Protein AF-A0A2T0XJ34-F1 (afdb_monomer_lite)

Structure (mmCIF, N/CA/C/O backbone):
data_AF-A0A2T0XJ34-F1
#
_entry.id   AF-A0A2T0XJ34-F1
#
loop_
_atom_site.group_PDB
_atom_site.id
_atom_site.type_symbol
_atom_site.label_atom_id
_atom_site.label_alt_id
_atom_site.label_comp_id
_atom_site.label_asym_id
_atom_site.label_entity_id
_atom_site.label_seq_id
_atom_site.pdbx_PDB_ins_code
_atom_site.Cartn_x
_atom_site.Cartn_y
_atom_site.Cartn_z
_atom_site.occupancy
_atom_site.B_iso_or_equiv
_atom_site.auth_seq_id
_atom_site.auth_comp_id
_atom_site.auth_asym_id
_atom_site.auth_atom_id
_atom_site.pdbx_PDB_model_num
ATOM 1 N N . MET A 1 1 ? 11.227 47.099 -29.883 1.00 51.94 1 MET A N 1
ATOM 2 C CA . MET A 1 1 ? 10.382 45.885 -29.787 1.00 51.94 1 MET A CA 1
ATOM 3 C C . MET A 1 1 ? 9.268 45.993 -30.826 1.00 51.94 1 MET A C 1
ATOM 5 O O . MET A 1 1 ? 8.474 46.921 -30.735 1.00 51.94 1 MET A O 1
ATOM 9 N N . SER A 1 2 ? 9.286 45.158 -31.871 1.00 56.22 2 SER A N 1
ATOM 10 C CA . SER A 1 2 ? 8.507 45.379 -33.105 1.00 56.22 2 SER A CA 1
ATOM 11 C C . SER A 1 2 ? 7.012 45.053 -32.961 1.00 56.22 2 SER A C 1
ATOM 13 O O . SER A 1 2 ? 6.641 44.049 -32.354 1.00 56.22 2 SER A O 1
ATOM 15 N N . SER A 1 3 ? 6.161 45.888 -33.567 1.00 57.97 3 SER A N 1
ATOM 16 C CA . SER A 1 3 ? 4.689 45.786 -33.595 1.00 57.97 3 SER A CA 1
ATOM 17 C C . SER A 1 3 ? 4.181 44.421 -34.095 1.00 57.97 3 SER A C 1
ATOM 19 O O . SER A 1 3 ? 3.164 43.907 -33.629 1.00 57.97 3 SER A O 1
ATOM 21 N N . THR A 1 4 ? 4.948 43.765 -34.966 1.00 58.06 4 THR A N 1
ATOM 22 C CA . THR A 1 4 ? 4.626 42.454 -35.545 1.00 58.06 4 THR A CA 1
ATOM 23 C C . THR A 1 4 ? 4.616 41.317 -34.520 1.00 58.06 4 THR A C 1
ATOM 25 O O . THR A 1 4 ? 3.815 40.397 -34.646 1.00 58.06 4 THR A O 1
ATOM 28 N N . GLN A 1 5 ? 5.439 41.394 -33.468 1.00 57.44 5 GLN A N 1
ATOM 29 C CA . GLN A 1 5 ? 5.466 40.383 -32.399 1.00 57.44 5 GLN A CA 1
ATOM 30 C C . GLN A 1 5 ? 4.216 40.435 -31.511 1.00 57.44 5 GLN A C 1
ATOM 32 O O . GLN A 1 5 ? 3.729 39.399 -31.067 1.00 57.44 5 GLN A O 1
ATOM 37 N N . LYS A 1 6 ? 3.654 41.631 -31.292 1.00 59.06 6 LYS A N 1
ATOM 38 C CA . LYS A 1 6 ? 2.445 41.808 -30.472 1.00 59.06 6 LYS A CA 1
ATOM 39 C C . LYS A 1 6 ? 1.204 41.239 -31.162 1.00 59.06 6 LYS A C 1
ATOM 41 O O . LYS A 1 6 ? 0.361 40.642 -30.502 1.00 59.06 6 LYS A O 1
ATOM 46 N N . LYS A 1 7 ? 1.123 41.371 -32.490 1.00 59.59 7 LYS A N 1
ATOM 47 C CA . LYS A 1 7 ? -0.004 40.869 -33.290 1.00 59.59 7 LYS A CA 1
ATOM 48 C C . LYS A 1 7 ? -0.066 39.333 -33.304 1.00 59.59 7 LYS A C 1
ATOM 50 O O . LYS A 1 7 ? -1.137 38.773 -33.106 1.00 59.59 7 LYS A O 1
ATOM 55 N N . TRP A 1 8 ? 1.092 38.671 -33.400 1.00 57.38 8 TRP A N 1
ATOM 56 C CA . TRP A 1 8 ? 1.215 37.206 -33.329 1.00 57.38 8 TRP A CA 1
ATOM 57 C C . TRP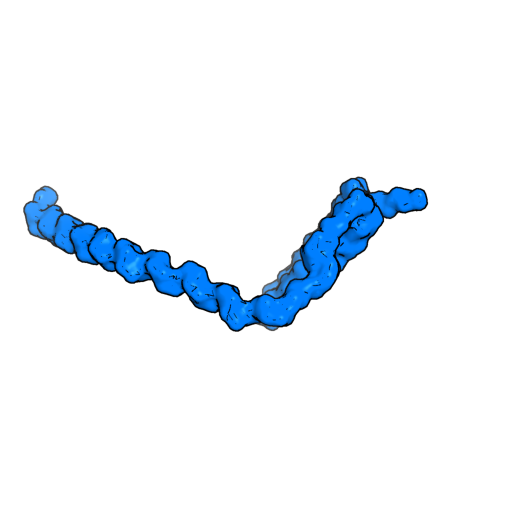 A 1 8 ? 0.807 36.607 -31.976 1.00 57.38 8 TRP A C 1
ATOM 59 O O . TRP A 1 8 ? 0.248 35.513 -31.927 1.00 57.38 8 TRP A O 1
ATOM 69 N N . LEU A 1 9 ? 1.085 37.304 -30.872 1.00 57.88 9 LEU A N 1
ATOM 70 C CA . LEU A 1 9 ? 0.734 36.832 -29.529 1.00 57.88 9 LEU A CA 1
ATOM 71 C C . LEU A 1 9 ? -0.775 36.913 -29.263 1.00 57.88 9 LEU A C 1
ATOM 73 O O . LEU A 1 9 ? -1.348 35.981 -28.704 1.00 57.88 9 LEU A O 1
ATOM 77 N N . ILE A 1 10 ? -1.428 37.990 -29.704 1.00 59.03 10 ILE A N 1
ATOM 78 C CA . ILE A 1 10 ? -2.860 38.220 -29.461 1.00 59.03 10 ILE A CA 1
ATOM 79 C C . ILE A 1 10 ? -3.733 37.240 -30.263 1.00 59.03 10 ILE A C 1
ATOM 81 O O . ILE A 1 10 ? -4.715 36.718 -29.739 1.00 59.03 10 ILE A O 1
ATOM 85 N N . GLU A 1 11 ? -3.352 36.923 -31.502 1.00 55.28 11 GLU A N 1
ATOM 86 C CA . GLU A 1 11 ? -4.118 36.014 -32.366 1.00 55.28 11 GLU A CA 1
ATOM 87 C C . GLU A 1 11 ? -4.066 34.554 -31.873 1.00 55.28 11 GLU A C 1
ATOM 89 O O . GLU A 1 11 ? -5.078 33.854 -31.871 1.00 55.28 11 GLU A O 1
ATOM 94 N N . ARG A 1 12 ? -2.918 34.108 -31.339 1.00 57.53 12 ARG A N 1
ATOM 95 C CA . ARG A 1 12 ? -2.773 32.753 -30.772 1.00 57.53 12 ARG A CA 1
ATOM 96 C C . ARG A 1 12 ? -3.508 32.573 -29.442 1.00 57.53 12 ARG A C 1
ATOM 98 O O . ARG A 1 12 ? -3.999 31.481 -29.174 1.00 57.53 12 ARG A O 1
ATOM 105 N N . LEU A 1 13 ? -3.624 33.627 -28.632 1.00 57.38 13 LEU A N 1
ATOM 106 C CA . LEU A 1 13 ? -4.361 33.591 -27.362 1.00 57.38 13 LEU A CA 1
ATOM 107 C C . LEU A 1 13 ? -5.885 33.494 -27.563 1.00 57.38 13 LEU A C 1
ATOM 109 O O . LEU A 1 13 ? -6.568 32.869 -26.756 1.00 57.38 13 LEU A O 1
ATOM 113 N N . SER A 1 14 ? -6.421 34.056 -28.652 1.00 56.31 14 SER A N 1
ATOM 114 C CA . SER A 1 14 ? -7.867 34.050 -28.923 1.00 56.31 14 SER A CA 1
ATOM 115 C C . SER A 1 14 ? -8.402 32.664 -29.326 1.00 56.31 14 SER A C 1
ATOM 117 O O . SER A 1 14 ? -9.477 32.263 -28.884 1.00 56.31 14 SER A O 1
ATOM 119 N N . ILE A 1 15 ? -7.622 31.884 -30.084 1.00 56.94 15 ILE A N 1
ATOM 120 C CA . ILE A 1 15 ? -8.019 30.548 -30.573 1.00 56.94 15 ILE A CA 1
ATOM 121 C C . ILE A 1 15 ? -7.998 29.493 -29.450 1.00 56.94 15 ILE A C 1
ATOM 123 O O . ILE A 1 15 ? -8.839 28.594 -29.416 1.00 56.94 15 ILE A O 1
ATOM 127 N N . VAL A 1 16 ? -7.072 29.617 -28.494 1.00 58.75 16 VAL A N 1
ATOM 128 C CA . VAL A 1 16 ? -6.946 28.673 -27.368 1.00 58.75 16 VAL A CA 1
ATOM 129 C C . VAL A 1 16 ? -8.115 28.806 -26.384 1.00 58.75 16 VAL A C 1
ATOM 131 O O . VAL A 1 16 ? -8.561 27.808 -25.831 1.00 58.75 16 VAL A O 1
ATOM 134 N N . SER A 1 17 ? -8.676 30.006 -26.210 1.00 57.31 17 SER A N 1
ATOM 135 C CA . SER A 1 17 ? -9.762 30.235 -25.244 1.00 57.31 17 SER A CA 1
ATOM 136 C C . SER A 1 17 ? -11.125 29.691 -25.710 1.00 57.31 17 SER A C 1
ATOM 138 O O . SER A 1 17 ? -11.936 29.251 -24.900 1.00 57.31 17 SER A O 1
ATOM 140 N N . LEU A 1 18 ? -11.381 29.659 -27.024 1.00 53.03 18 LEU A N 1
ATOM 141 C CA . LEU A 1 18 ? -12.671 29.226 -27.590 1.00 53.03 18 LEU A CA 1
ATOM 142 C C . LEU A 1 18 ? -12.862 27.701 -27.637 1.00 53.03 18 LEU A C 1
ATOM 144 O O . LEU A 1 18 ? -13.994 27.230 -27.709 1.00 53.03 18 LEU A O 1
ATOM 148 N N . THR A 1 19 ? -11.784 26.918 -27.573 1.00 56.47 19 THR A N 1
ATOM 149 C CA . THR A 1 19 ? -11.851 25.448 -27.676 1.00 56.47 19 THR A CA 1
ATOM 150 C C . THR A 1 19 ? -12.003 24.748 -26.326 1.00 56.47 19 THR A C 1
ATOM 152 O O . THR A 1 19 ? -12.562 23.656 -26.267 1.00 56.47 19 THR A O 1
ATOM 155 N N . ILE A 1 20 ? -11.601 25.384 -25.224 1.00 58.56 20 ILE A N 1
ATOM 156 C CA . ILE A 1 20 ? -11.687 24.800 -23.874 1.00 58.56 20 ILE A CA 1
ATOM 157 C C . ILE A 1 20 ? -13.148 24.668 -23.406 1.00 58.56 20 ILE A C 1
ATOM 159 O O . ILE A 1 20 ? -13.498 23.701 -22.731 1.00 58.56 20 ILE A O 1
ATOM 163 N N . SER A 1 21 ? -14.035 25.574 -23.825 1.00 56.28 21 SER A N 1
ATOM 164 C CA . SER A 1 21 ? -15.440 25.585 -23.388 1.00 56.28 21 SER A CA 1
ATOM 165 C C . SER A 1 21 ? -16.314 24.478 -23.997 1.00 56.28 21 SER A C 1
ATOM 167 O O . SER A 1 21 ? -17.385 24.200 -23.468 1.00 56.28 21 SER A O 1
ATOM 169 N N . LEU A 1 22 ? -15.888 23.830 -25.088 1.00 54.03 22 LEU A N 1
ATOM 170 C CA . LEU A 1 22 ? -16.691 22.825 -25.805 1.00 54.03 22 LEU A CA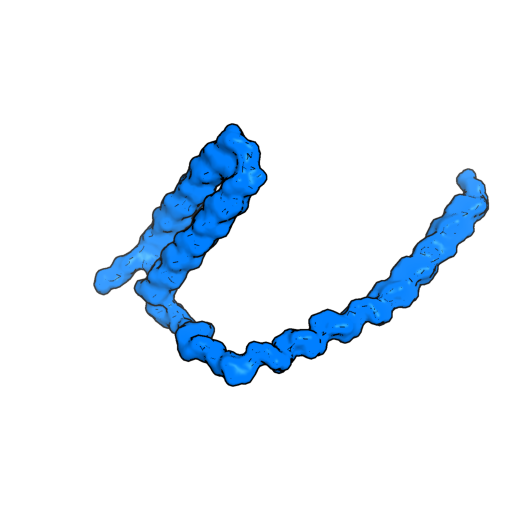 1
ATOM 171 C C . LEU A 1 22 ? -16.331 21.367 -25.472 1.00 54.03 22 LEU A C 1
ATOM 173 O O . LEU A 1 22 ? -17.103 20.477 -25.806 1.00 54.03 22 LEU A O 1
ATOM 177 N N . PHE A 1 23 ? -15.215 21.110 -24.782 1.00 56.25 23 PHE A N 1
ATOM 178 C CA . PHE A 1 23 ? -14.790 19.746 -24.417 1.00 56.25 23 PHE A CA 1
ATOM 179 C C . PHE A 1 23 ? -15.132 19.338 -22.974 1.00 56.25 23 PHE A C 1
ATOM 181 O O . PHE A 1 23 ? -15.021 18.165 -22.626 1.00 56.25 23 PHE A O 1
ATOM 188 N N . GLY A 1 24 ? -15.581 20.269 -22.125 1.00 53.03 24 GLY A N 1
ATOM 189 C CA . GLY A 1 24 ? -15.899 19.981 -20.719 1.00 53.03 24 GLY A CA 1
ATOM 190 C C . GLY A 1 24 ? -17.200 19.198 -20.482 1.00 53.03 24 GLY A C 1
ATOM 191 O O . GLY A 1 24 ? -17.411 18.693 -19.384 1.00 53.03 24 GLY A O 1
ATOM 192 N N . ALA A 1 25 ? -18.080 19.081 -21.482 1.00 53.31 25 ALA A N 1
ATOM 193 C CA . ALA A 1 25 ? -19.430 18.540 -21.290 1.00 53.31 25 ALA A CA 1
ATOM 194 C C . ALA A 1 25 ? -19.547 17.012 -21.464 1.00 53.31 25 ALA A C 1
ATOM 196 O O . ALA A 1 25 ? -20.520 16.423 -20.993 1.00 53.31 25 ALA A O 1
ATOM 197 N N . GLN A 1 26 ? -18.587 16.347 -22.120 1.00 52.41 26 GLN A N 1
ATOM 198 C CA . GLN A 1 26 ? -18.728 14.923 -22.465 1.00 52.41 26 GLN A CA 1
ATOM 199 C C . GLN A 1 26 ? -18.292 13.929 -21.371 1.00 52.41 26 GLN A C 1
ATOM 201 O O . GLN A 1 26 ? -18.726 12.781 -21.421 1.00 52.41 26 GLN A O 1
ATOM 206 N N . CYS A 1 27 ? -17.498 14.315 -20.365 1.00 57.94 27 CYS A N 1
ATOM 207 C CA . CYS A 1 27 ? -16.966 13.339 -19.396 1.00 57.94 27 CYS A CA 1
ATOM 208 C C . CYS A 1 27 ? -17.922 12.938 -18.254 1.00 57.94 27 CYS A C 1
ATOM 210 O O . CYS A 1 27 ? -17.640 11.964 -17.565 1.00 57.94 27 CYS A O 1
ATOM 212 N N . VAL A 1 28 ? -19.043 13.635 -18.028 1.00 54.41 28 VAL A N 1
ATOM 213 C CA . VAL A 1 28 ? -19.876 13.392 -16.825 1.00 54.41 28 VAL A CA 1
ATOM 214 C C . VAL A 1 28 ? -20.919 12.275 -17.013 1.00 54.41 28 VAL A C 1
ATOM 216 O O . VAL A 1 28 ? -21.322 11.643 -16.042 1.00 54.41 28 VAL A O 1
ATOM 219 N N . TYR A 1 29 ? -21.343 11.967 -18.243 1.00 56.56 29 TYR A N 1
ATOM 220 C CA . TYR A 1 29 ? -22.532 11.124 -18.470 1.00 56.56 29 TYR A CA 1
ATOM 221 C C . TYR A 1 29 ? -22.264 9.622 -18.674 1.00 56.56 29 TYR A C 1
ATOM 223 O O . TYR A 1 29 ? -23.211 8.837 -18.686 1.00 56.56 29 TYR A O 1
ATOM 231 N N . ALA A 1 30 ? -21.008 9.188 -18.823 1.00 53.00 30 ALA A N 1
ATOM 232 C CA . ALA A 1 30 ? -20.702 7.794 -19.172 1.00 53.00 30 ALA A CA 1
ATOM 233 C C . ALA A 1 30 ? -20.674 6.811 -17.978 1.00 53.00 30 ALA A C 1
ATOM 235 O O . ALA A 1 30 ? -20.650 5.605 -18.197 1.00 53.00 30 ALA A O 1
ATOM 236 N N . GLN A 1 31 ? -20.710 7.287 -16.727 1.00 51.44 31 GLN A N 1
ATOM 237 C CA . GLN A 1 31 ? -20.482 6.442 -15.538 1.00 51.44 31 GLN A CA 1
ATOM 238 C C . GLN A 1 31 ? -21.740 5.709 -15.019 1.00 51.44 31 GLN A C 1
ATOM 240 O O . GLN A 1 31 ? -21.634 4.789 -14.219 1.00 51.44 31 GLN A O 1
ATOM 245 N N . VAL A 1 32 ? -22.948 6.080 -15.454 1.00 53.22 32 VAL A N 1
ATOM 246 C CA . VAL A 1 32 ? -24.197 5.696 -14.751 1.00 53.22 32 VAL A CA 1
ATOM 247 C C . VAL A 1 32 ? -24.811 4.361 -15.219 1.00 53.22 32 VAL A C 1
ATOM 249 O O . VAL A 1 32 ? -25.780 3.886 -14.638 1.00 53.22 32 VAL A O 1
ATOM 252 N N . ARG A 1 33 ? -24.292 3.715 -16.270 1.00 50.50 33 ARG A N 1
ATOM 253 C CA . ARG A 1 33 ? -24.981 2.571 -16.915 1.00 50.50 33 ARG A CA 1
ATOM 254 C C . ARG A 1 33 ? -24.401 1.187 -16.597 1.00 50.50 33 ARG A C 1
ATOM 256 O O . ARG A 1 33 ? -24.855 0.219 -17.194 1.00 50.50 33 ARG A O 1
ATOM 263 N N . ALA A 1 34 ? -23.444 1.082 -15.673 1.00 52.50 34 ALA A N 1
ATOM 264 C CA . ALA A 1 34 ? -22.768 -0.178 -15.333 1.00 52.50 34 ALA A CA 1
ATOM 265 C C . ALA A 1 34 ? -23.048 -0.700 -13.904 1.00 52.50 34 ALA A C 1
ATOM 267 O O . ALA A 1 34 ? -22.357 -1.606 -13.453 1.00 52.50 34 ALA A O 1
ATOM 268 N N . SER A 1 35 ? -24.040 -0.154 -13.191 1.00 50.81 35 SER A N 1
ATOM 269 C CA . SER A 1 35 ? -24.271 -0.422 -11.756 1.00 50.81 35 SER A CA 1
ATOM 270 C C . SER A 1 35 ? -25.617 -1.101 -11.455 1.00 50.81 35 SER A C 1
ATOM 272 O O . SER A 1 35 ? -26.256 -0.781 -10.459 1.00 50.81 35 SER A O 1
ATOM 274 N N . GLU A 1 36 ? -26.099 -2.005 -12.316 1.00 55.62 36 GLU A N 1
ATOM 275 C CA . GLU A 1 36 ? -27.251 -2.866 -11.959 1.00 55.62 36 GLU A CA 1
ATOM 276 C C . GLU A 1 36 ? -26.853 -4.073 -11.096 1.00 55.62 36 GLU A C 1
ATOM 278 O O . GLU A 1 36 ? -27.717 -4.767 -10.564 1.00 55.62 36 GLU A O 1
ATOM 283 N N . GLU A 1 37 ? -25.555 -4.304 -10.902 1.00 64.81 37 GLU A N 1
ATOM 284 C CA . GLU A 1 37 ? -25.063 -5.215 -9.878 1.00 64.81 37 GLU A CA 1
ATOM 285 C C . GLU A 1 37 ? -24.913 -4.404 -8.594 1.00 64.81 37 GLU A C 1
ATOM 287 O O . GLU A 1 37 ? -24.074 -3.506 -8.518 1.00 64.81 37 GLU A O 1
ATOM 292 N N . ALA A 1 38 ? -25.810 -4.638 -7.632 1.00 70.69 38 ALA A N 1
ATOM 293 C CA . ALA A 1 38 ? -25.770 -3.950 -6.350 1.00 70.69 38 ALA A CA 1
ATOM 294 C C . ALA A 1 38 ? -24.358 -4.059 -5.767 1.00 70.69 38 ALA A C 1
ATOM 296 O O . ALA A 1 38 ? -23.798 -5.160 -5.721 1.00 70.69 38 ALA A O 1
ATOM 297 N N . ASP A 1 39 ? -23.799 -2.926 -5.335 1.00 77.06 39 ASP A N 1
ATOM 298 C CA . ASP A 1 39 ? -22.485 -2.910 -4.704 1.00 77.06 39 ASP A CA 1
ATOM 299 C C . ASP A 1 39 ? -22.431 -3.990 -3.608 1.00 77.06 39 ASP A C 1
ATOM 301 O O . ASP A 1 39 ? -23.419 -4.194 -2.886 1.00 77.06 39 ASP A O 1
ATOM 305 N N . PRO A 1 40 ? -21.304 -4.707 -3.460 1.00 77.12 40 PRO A N 1
ATOM 306 C CA . PRO A 1 40 ? -21.165 -5.718 -2.426 1.00 77.12 40 PRO A CA 1
ATOM 307 C C . PRO A 1 40 ? -21.580 -5.146 -1.070 1.00 77.12 40 PRO A C 1
ATOM 309 O O . PRO A 1 40 ? -21.101 -4.084 -0.681 1.00 77.12 40 PRO A O 1
ATOM 312 N N . ALA A 1 41 ? -22.402 -5.870 -0.304 1.00 75.38 41 ALA A N 1
ATOM 313 C CA . ALA A 1 41 ? -22.924 -5.396 0.988 1.00 75.38 41 ALA A CA 1
ATOM 314 C C . ALA A 1 41 ? -21.830 -4.917 1.972 1.00 75.38 41 ALA A C 1
ATOM 316 O O . ALA A 1 41 ? -22.094 -4.128 2.877 1.00 75.38 41 ALA A O 1
ATOM 317 N N . ARG A 1 42 ? -20.586 -5.385 1.791 1.00 76.75 42 ARG A N 1
ATOM 318 C CA . ARG A 1 42 ? -19.415 -4.948 2.556 1.00 76.75 42 ARG A CA 1
ATOM 319 C C . ARG A 1 42 ? -18.946 -3.529 2.209 1.00 76.75 42 ARG A C 1
ATOM 321 O O . ARG A 1 42 ? -18.432 -2.867 3.098 1.00 76.75 42 ARG A O 1
ATOM 328 N N . TRP A 1 43 ? -19.094 -3.054 0.971 1.00 78.12 43 TRP A N 1
ATOM 329 C CA . TRP A 1 43 ? -18.617 -1.725 0.550 1.00 78.12 43 TRP A CA 1
ATOM 330 C C . TRP A 1 43 ? -19.337 -0.577 1.261 1.00 78.12 43 TRP A C 1
ATOM 332 O O . TRP A 1 43 ? -18.729 0.456 1.514 1.00 78.12 43 TRP A O 1
ATOM 342 N N . SER A 1 44 ? -20.601 -0.768 1.640 1.00 79.31 44 SER A N 1
ATOM 343 C CA . SER A 1 44 ? -21.366 0.205 2.429 1.00 79.31 44 SER A CA 1
ATOM 344 C C . SER A 1 44 ? -21.173 0.066 3.942 1.00 79.31 44 SER A C 1
ATOM 346 O O . SER A 1 44 ? -21.762 0.831 4.703 1.00 79.31 44 SER A O 1
ATOM 348 N N . GLN A 1 45 ? -20.420 -0.936 4.404 1.00 84.56 45 GLN A N 1
ATOM 349 C CA . GLN A 1 45 ? -20.228 -1.191 5.827 1.00 84.56 45 GLN A CA 1
ATOM 350 C C . GLN A 1 45 ? -18.930 -0.544 6.309 1.00 84.56 45 GLN A C 1
ATOM 352 O O . GLN A 1 45 ? -17.841 -1.046 6.041 1.00 84.56 45 GLN A O 1
ATOM 357 N N . GLU A 1 46 ? -19.067 0.550 7.052 1.00 85.38 46 GLU A N 1
ATOM 358 C CA . GLU A 1 46 ? -17.942 1.231 7.691 1.00 85.38 46 GLU A CA 1
ATOM 359 C C . GLU A 1 46 ? -17.311 0.372 8.802 1.00 85.38 46 GLU A C 1
ATOM 361 O O . GLU A 1 46 ? -17.995 -0.391 9.493 1.00 85.38 46 GLU A O 1
ATOM 366 N N . ASP A 1 47 ? -15.995 0.508 8.975 1.00 91.19 47 ASP A N 1
ATOM 367 C CA . ASP A 1 47 ? -15.253 -0.127 10.061 1.00 91.19 47 ASP A CA 1
ATOM 368 C C . ASP A 1 47 ? -15.426 0.672 11.355 1.00 91.19 47 ASP A C 1
ATOM 370 O O . ASP A 1 47 ? -14.771 1.690 11.591 1.00 91.19 47 ASP A O 1
ATOM 374 N N . THR A 1 48 ? -16.325 0.198 12.213 1.00 90.44 48 THR A N 1
ATOM 375 C CA . THR A 1 48 ? -16.719 0.907 13.437 1.00 90.44 48 THR A CA 1
ATOM 376 C C . THR A 1 48 ? -15.839 0.572 14.634 1.00 90.44 48 THR A C 1
ATOM 378 O O . THR A 1 48 ? -15.836 1.319 15.613 1.00 90.44 48 THR A O 1
ATOM 381 N N . THR A 1 49 ? -15.078 -0.526 14.575 1.00 91.88 49 THR A N 1
ATOM 382 C CA . THR A 1 49 ? -14.160 -0.931 15.649 1.00 91.88 49 THR A CA 1
ATOM 383 C C . THR A 1 49 ? -12.698 -0.766 15.247 1.00 91.88 49 THR A C 1
ATOM 385 O O . THR A 1 49 ? -12.345 -0.852 14.069 1.00 91.88 49 THR A O 1
ATOM 388 N N . ILE A 1 50 ? -11.824 -0.583 16.239 1.00 91.69 50 ILE A N 1
ATOM 389 C CA . ILE A 1 50 ? -10.375 -0.477 16.018 1.00 91.69 50 ILE A CA 1
ATOM 390 C C . ILE A 1 50 ? -9.826 -1.761 15.386 1.00 91.69 50 ILE A C 1
ATOM 392 O O . ILE A 1 50 ? -9.018 -1.695 14.465 1.00 91.69 50 ILE A O 1
ATOM 396 N N . GLU A 1 51 ? -10.322 -2.930 15.794 1.00 91.00 51 GLU A N 1
ATOM 397 C CA . GLU A 1 51 ? -9.939 -4.219 15.212 1.00 91.00 51 GLU A CA 1
ATOM 398 C C . GLU A 1 51 ? -10.310 -4.303 13.730 1.00 91.00 51 GLU A C 1
ATOM 400 O O . GLU A 1 51 ? -9.511 -4.777 12.920 1.00 91.00 51 GLU A O 1
ATOM 405 N N . GLN A 1 52 ? -11.507 -3.838 13.358 1.00 92.06 52 GLN A N 1
ATOM 406 C CA . GLN A 1 52 ? -11.944 -3.805 11.964 1.00 92.06 52 GLN A CA 1
ATOM 407 C C . GLN A 1 52 ? -11.056 -2.867 11.143 1.00 92.06 52 GLN A C 1
ATOM 409 O O . GLN A 1 52 ? -10.527 -3.284 10.113 1.00 92.06 52 GLN A O 1
ATOM 414 N N . GLN A 1 53 ? -10.805 -1.657 11.651 1.00 92.94 53 GLN A N 1
ATOM 415 C CA . GLN A 1 53 ? -9.925 -0.681 11.006 1.00 92.94 53 GLN A CA 1
ATOM 416 C C . GLN A 1 53 ? -8.502 -1.226 10.844 1.00 92.94 53 GLN A C 1
ATOM 418 O O . GLN A 1 53 ? -7.913 -1.103 9.773 1.00 92.94 53 GLN A O 1
ATOM 423 N N . TYR A 1 54 ? -7.957 -1.895 11.864 1.00 94.81 54 TYR A N 1
ATOM 424 C CA . TYR A 1 54 ? -6.644 -2.533 11.796 1.00 94.81 54 TYR A CA 1
ATOM 425 C C . TYR A 1 54 ? -6.596 -3.630 10.726 1.00 94.81 54 TYR A C 1
ATOM 427 O O . TYR A 1 54 ? -5.653 -3.691 9.935 1.00 94.81 54 TYR A O 1
ATOM 435 N N . VAL A 1 55 ? -7.612 -4.497 10.667 1.00 93.44 55 VAL A N 1
ATOM 436 C CA . VAL A 1 55 ? -7.693 -5.567 9.662 1.00 93.44 55 VAL A CA 1
ATOM 437 C C . VAL A 1 55 ? -7.801 -4.995 8.250 1.00 93.44 55 VAL A C 1
ATOM 439 O O . VAL A 1 55 ? -7.113 -5.486 7.351 1.00 93.44 55 VAL A O 1
ATOM 442 N N . THR A 1 56 ? -8.632 -3.974 8.041 1.00 93.94 56 THR A N 1
ATOM 443 C CA . THR A 1 56 ? -8.786 -3.313 6.739 1.00 93.94 56 THR A CA 1
ATOM 444 C C . THR A 1 56 ? -7.499 -2.606 6.330 1.00 93.94 56 THR A C 1
ATOM 446 O O . THR A 1 56 ? -6.946 -2.937 5.283 1.00 93.94 56 THR A O 1
ATOM 449 N N . ALA A 1 57 ? -6.934 -1.755 7.187 1.00 95.44 57 ALA A N 1
ATOM 450 C CA . ALA A 1 57 ? -5.689 -1.042 6.905 1.00 95.44 57 ALA A CA 1
ATOM 451 C C . ALA A 1 57 ? -4.524 -2.001 6.607 1.00 95.44 57 ALA A C 1
ATOM 453 O O . ALA A 1 57 ? -3.730 -1.769 5.698 1.00 95.44 57 ALA A O 1
ATOM 454 N N . ARG A 1 58 ? -4.437 -3.145 7.302 1.00 96.12 58 ARG A N 1
ATOM 455 C CA . ARG A 1 58 ? -3.439 -4.178 6.980 1.00 96.12 58 ARG A CA 1
ATOM 456 C C . ARG A 1 58 ? -3.612 -4.759 5.582 1.00 96.12 58 ARG A C 1
ATOM 458 O O . ARG A 1 58 ? -2.611 -5.023 4.914 1.00 96.12 58 ARG A O 1
ATOM 465 N N . LYS A 1 59 ? -4.854 -5.003 5.154 1.00 95.81 59 LYS A N 1
ATOM 466 C CA . LYS A 1 59 ? -5.150 -5.499 3.801 1.00 95.81 59 LYS A CA 1
ATOM 467 C C . LYS A 1 59 ? -4.811 -4.449 2.750 1.00 95.81 59 LYS A C 1
ATOM 469 O O . LYS A 1 59 ? -4.218 -4.799 1.736 1.00 95.81 59 LYS A O 1
ATOM 474 N N . GLU A 1 60 ? -5.130 -3.186 3.011 1.00 96.31 60 GLU A N 1
ATOM 475 C CA . GLU A 1 60 ? -4.810 -2.071 2.117 1.00 96.31 60 GLU A CA 1
ATOM 476 C C . GLU A 1 60 ? -3.300 -1.891 1.953 1.00 96.31 60 GLU A C 1
ATOM 478 O O . GLU A 1 60 ? -2.821 -1.805 0.824 1.00 96.31 60 GLU A O 1
ATOM 483 N N . LEU A 1 61 ? -2.527 -1.951 3.043 1.00 98.00 61 LEU A N 1
ATOM 484 C CA . LEU A 1 61 ? -1.062 -1.923 2.973 1.00 98.00 61 LEU A CA 1
ATOM 485 C C . LEU A 1 61 ? -0.500 -3.100 2.166 1.00 98.00 61 LEU A C 1
ATOM 487 O O . LEU A 1 61 ? 0.421 -2.919 1.372 1.00 98.00 61 LEU A O 1
ATOM 491 N N . ALA A 1 62 ? -1.050 -4.306 2.341 1.00 97.75 62 ALA A N 1
ATOM 492 C CA . ALA A 1 62 ? -0.617 -5.477 1.577 1.00 97.75 62 ALA A CA 1
ATOM 493 C C . ALA A 1 62 ? -0.942 -5.338 0.079 1.00 97.75 62 ALA A C 1
ATOM 495 O O . ALA A 1 62 ? -0.118 -5.686 -0.767 1.00 97.75 62 ALA A O 1
ATOM 496 N N . ALA A 1 63 ? -2.118 -4.800 -0.255 1.00 98.19 63 ALA A N 1
ATOM 497 C CA . ALA A 1 63 ? -2.501 -4.515 -1.632 1.00 98.19 63 ALA A CA 1
ATOM 498 C C . ALA A 1 63 ? -1.597 -3.441 -2.257 1.00 98.19 63 ALA A C 1
ATOM 500 O O . ALA A 1 63 ? -1.096 -3.639 -3.362 1.00 98.19 63 ALA A O 1
ATOM 501 N N . ALA A 1 64 ? -1.325 -2.351 -1.534 1.00 97.94 64 ALA A N 1
ATOM 502 C CA . ALA A 1 64 ? -0.413 -1.298 -1.972 1.00 97.94 64 ALA A CA 1
ATOM 503 C C . ALA A 1 64 ? 0.998 -1.845 -2.233 1.00 97.94 64 ALA A C 1
ATOM 505 O O . ALA A 1 64 ? 1.563 -1.593 -3.294 1.00 97.94 64 ALA A O 1
ATOM 506 N N . TYR A 1 65 ? 1.526 -2.677 -1.330 1.00 98.62 65 TYR A N 1
ATOM 507 C CA . TYR A 1 65 ? 2.818 -3.335 -1.525 1.00 98.62 65 TYR A CA 1
ATOM 508 C C . TYR A 1 65 ? 2.837 -4.208 -2.788 1.00 98.62 65 TYR A C 1
ATOM 510 O O . TYR A 1 65 ? 3.778 -4.141 -3.578 1.00 98.62 65 TYR A O 1
ATOM 518 N N . GLN A 1 66 ? 1.777 -4.982 -3.040 1.00 98.69 66 GLN A N 1
ATOM 519 C CA . GLN A 1 66 ? 1.678 -5.803 -4.248 1.00 98.69 66 GLN A CA 1
ATOM 520 C C . GLN A 1 66 ? 1.638 -4.959 -5.534 1.00 98.69 66 GLN A C 1
ATOM 522 O O . GLN A 1 66 ? 2.223 -5.354 -6.551 1.00 98.69 66 GLN A O 1
ATOM 527 N N . ILE A 1 67 ? 0.983 -3.795 -5.499 1.00 98.38 67 ILE A N 1
ATOM 528 C CA . ILE A 1 67 ? 1.009 -2.828 -6.603 1.00 98.38 67 ILE A CA 1
ATOM 529 C C . ILE A 1 67 ? 2.446 -2.339 -6.819 1.00 98.38 67 ILE A C 1
ATOM 531 O O . ILE A 1 67 ? 2.950 -2.437 -7.937 1.00 98.38 67 ILE A O 1
ATOM 535 N N . SER A 1 68 ? 3.150 -1.937 -5.756 1.00 98.38 68 SER A N 1
ATOM 536 C CA . SER A 1 68 ? 4.552 -1.512 -5.845 1.00 98.38 68 SER A CA 1
ATOM 537 C C . SER A 1 68 ? 5.453 -2.595 -6.438 1.00 98.38 68 SER A C 1
ATOM 539 O O . SER A 1 68 ? 6.251 -2.303 -7.322 1.00 98.38 68 SER A O 1
ATOM 541 N N . LEU A 1 69 ? 5.295 -3.861 -6.038 1.00 98.50 69 LEU A N 1
ATOM 542 C CA . LEU A 1 69 ? 6.052 -4.974 -6.625 1.00 98.50 69 LEU A CA 1
ATOM 543 C C . LEU A 1 69 ? 5.779 -5.142 -8.125 1.00 98.50 69 LEU A C 1
ATOM 545 O O . LEU A 1 69 ? 6.697 -5.409 -8.904 1.00 98.50 69 LEU A O 1
ATOM 549 N N . THR A 1 70 ? 4.522 -4.969 -8.532 1.00 98.44 70 THR A N 1
ATOM 550 C CA . THR A 1 70 ? 4.114 -5.029 -9.941 1.00 98.44 70 THR A CA 1
ATOM 551 C C . THR A 1 70 ? 4.737 -3.887 -10.747 1.00 98.44 70 THR A C 1
ATOM 553 O O . THR A 1 70 ? 5.146 -4.088 -11.891 1.00 98.44 70 THR A O 1
ATOM 556 N N . ASP A 1 71 ? 4.871 -2.703 -10.153 1.00 97.94 71 ASP A N 1
ATOM 557 C CA . ASP A 1 71 ? 5.555 -1.571 -10.776 1.00 97.94 71 ASP A CA 1
ATOM 558 C C . ASP A 1 71 ? 7.072 -1.774 -10.834 1.00 97.94 71 ASP A C 1
ATOM 560 O O . ASP A 1 71 ? 7.672 -1.562 -11.891 1.00 97.94 71 ASP A O 1
ATOM 564 N N . CYS A 1 72 ? 7.688 -2.300 -9.770 1.00 98.50 72 CYS A N 1
ATOM 565 C CA . CYS A 1 72 ? 9.110 -2.651 -9.758 1.00 98.50 72 CYS A CA 1
ATOM 566 C C . CYS A 1 72 ? 9.467 -3.658 -10.861 1.00 98.50 72 CYS A C 1
ATOM 568 O O . CYS A 1 72 ? 10.562 -3.605 -11.425 1.00 98.50 72 CYS A O 1
ATOM 570 N N . ALA A 1 73 ? 8.553 -4.570 -11.206 1.00 98.00 73 ALA A N 1
ATOM 571 C CA . ALA A 1 73 ? 8.773 -5.564 -12.254 1.00 98.00 73 ALA A CA 1
ATOM 572 C C . ALA A 1 73 ? 9.008 -4.948 -13.649 1.00 98.00 73 ALA A C 1
ATOM 574 O O . ALA A 1 73 ? 9.624 -5.596 -14.495 1.00 98.00 73 ALA A O 1
ATOM 575 N N . LYS A 1 74 ? 8.569 -3.703 -13.880 1.00 97.94 74 LYS A N 1
ATOM 576 C CA . LYS A 1 74 ? 8.724 -2.977 -15.153 1.00 97.94 74 LYS A CA 1
ATOM 577 C C . LYS A 1 74 ? 10.119 -2.359 -15.328 1.00 97.94 74 LYS A C 1
ATOM 579 O O . LYS A 1 74 ? 10.424 -1.848 -16.403 1.00 97.94 74 LYS A O 1
ATOM 584 N N . LEU A 1 75 ? 10.953 -2.380 -14.286 1.00 98.00 75 LEU A N 1
ATOM 585 C CA . LEU A 1 75 ? 12.270 -1.744 -14.262 1.00 98.00 75 LEU A CA 1
ATOM 586 C C . LEU A 1 75 ? 13.395 -2.673 -14.745 1.00 98.00 75 LEU A C 1
ATOM 588 O O . LEU A 1 75 ? 13.239 -3.893 -14.871 1.00 98.00 75 LEU A O 1
ATOM 592 N N . THR A 1 76 ? 14.571 -2.080 -14.978 1.00 97.81 76 THR A N 1
ATOM 593 C CA . THR A 1 76 ? 15.806 -2.825 -15.266 1.00 97.81 76 THR A CA 1
ATOM 594 C C . THR A 1 76 ? 16.184 -3.730 -14.089 1.00 97.81 76 THR A C 1
ATOM 596 O O . THR A 1 76 ? 15.695 -3.555 -12.978 1.00 97.81 76 THR A O 1
ATOM 599 N N . ALA A 1 77 ? 17.063 -4.715 -14.291 1.00 95.94 77 ALA A N 1
ATOM 600 C CA . ALA A 1 77 ? 17.404 -5.662 -13.224 1.00 95.94 77 ALA A CA 1
ATOM 601 C C . ALA A 1 77 ? 17.982 -4.989 -11.962 1.00 95.94 77 ALA A C 1
ATOM 603 O O . ALA A 1 77 ? 17.647 -5.403 -10.853 1.00 95.94 77 ALA A O 1
ATOM 604 N N . ILE A 1 78 ? 18.814 -3.956 -12.135 1.00 95.25 78 ILE A N 1
ATOM 605 C CA . ILE A 1 78 ? 19.426 -3.213 -11.024 1.00 95.25 78 ILE A CA 1
ATOM 606 C C . ILE A 1 78 ? 18.362 -2.367 -10.317 1.00 95.25 78 ILE A C 1
ATOM 608 O O . ILE A 1 78 ? 18.184 -2.491 -9.106 1.00 95.25 78 ILE A O 1
ATOM 612 N N . ASP A 1 79 ? 17.596 -1.582 -11.076 1.00 97.75 79 ASP A N 1
ATOM 613 C CA . ASP A 1 79 ? 16.571 -0.691 -10.519 1.00 97.75 79 ASP A CA 1
ATOM 614 C C . ASP 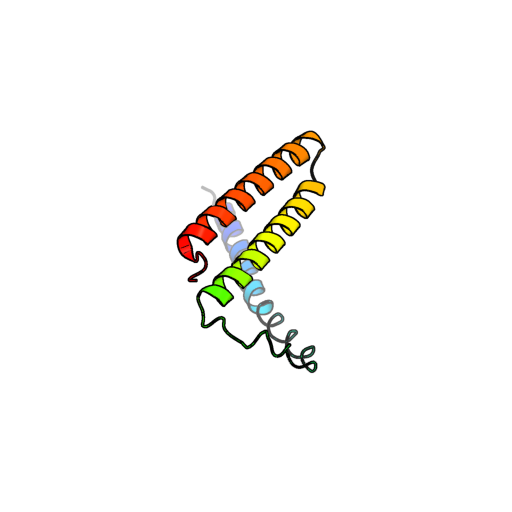A 1 79 ? 15.421 -1.470 -9.872 1.00 97.75 79 ASP A C 1
ATOM 616 O O . ASP A 1 79 ? 14.893 -1.067 -8.839 1.00 97.75 79 ASP A O 1
ATOM 620 N N . ARG A 1 80 ? 15.062 -2.634 -10.428 1.00 98.56 80 ARG A N 1
ATOM 621 C CA . ARG A 1 80 ? 14.059 -3.536 -9.854 1.00 98.56 80 ARG A CA 1
ATOM 622 C C . ARG A 1 80 ? 14.473 -4.012 -8.470 1.00 98.56 80 ARG A C 1
ATOM 624 O O . ARG A 1 80 ? 13.632 -4.041 -7.579 1.00 98.56 80 ARG A O 1
ATOM 631 N N . GLN A 1 81 ? 15.738 -4.386 -8.275 1.00 97.88 81 GLN A N 1
ATOM 632 C CA . GLN A 1 81 ? 16.204 -4.852 -6.968 1.00 97.88 81 GLN A CA 1
ATOM 633 C C . GLN A 1 81 ? 16.144 -3.737 -5.920 1.00 97.88 81 GLN A C 1
ATOM 635 O O . GLN A 1 81 ? 15.730 -3.988 -4.789 1.00 97.88 81 GLN A O 1
ATOM 640 N N . LEU A 1 82 ? 16.531 -2.516 -6.298 1.00 98.38 82 LEU A N 1
ATOM 641 C CA . LEU A 1 82 ? 16.430 -1.346 -5.426 1.00 98.38 82 LEU A CA 1
ATOM 642 C C . LEU A 1 82 ? 14.965 -1.036 -5.091 1.00 98.38 82 LEU A C 1
ATOM 644 O O . LEU A 1 82 ? 14.614 -0.969 -3.919 1.00 98.38 82 LEU A O 1
ATOM 648 N N . CYS A 1 83 ? 14.100 -0.987 -6.105 1.00 98.62 83 CYS A N 1
ATOM 649 C CA . CYS A 1 83 ? 12.667 -0.747 -5.949 1.00 98.62 83 CYS A CA 1
ATOM 650 C C . CYS A 1 83 ? 11.997 -1.771 -5.024 1.00 98.62 83 CYS A C 1
ATOM 652 O O . CYS A 1 83 ? 11.246 -1.393 -4.131 1.00 98.62 83 CYS A O 1
ATOM 654 N N . VAL A 1 84 ? 12.291 -3.067 -5.187 1.00 98.62 84 VAL A N 1
ATOM 655 C CA . VAL A 1 84 ? 11.730 -4.119 -4.321 1.00 98.62 84 VAL A CA 1
ATOM 656 C C . VAL A 1 84 ? 12.195 -3.952 -2.873 1.00 98.62 84 VAL A C 1
ATOM 658 O O . VAL A 1 84 ? 11.399 -4.140 -1.954 1.00 98.62 84 VAL A O 1
ATOM 661 N N . ASN A 1 85 ? 13.461 -3.587 -2.656 1.00 98.50 85 ASN A N 1
ATOM 662 C CA . ASN A 1 85 ? 13.983 -3.347 -1.312 1.00 98.50 85 ASN A CA 1
ATOM 663 C C . ASN A 1 85 ? 13.311 -2.134 -0.652 1.00 98.50 85 ASN A C 1
ATOM 665 O O . ASN A 1 85 ? 12.934 -2.221 0.517 1.00 98.50 85 ASN A O 1
ATOM 669 N N . ASP A 1 86 ? 13.136 -1.038 -1.393 1.00 98.44 86 ASP A N 1
ATOM 670 C CA . ASP A 1 86 ? 12.443 0.154 -0.902 1.00 98.44 86 ASP A CA 1
ATOM 671 C C . ASP A 1 86 ? 10.970 -0.151 -0.603 1.00 98.44 86 ASP A C 1
ATOM 673 O O . ASP A 1 86 ? 10.518 0.079 0.515 1.00 98.44 86 ASP A O 1
ATOM 677 N N . ALA A 1 87 ? 10.252 -0.790 -1.532 1.00 98.62 87 ALA A N 1
ATOM 678 C CA . ALA A 1 87 ? 8.853 -1.173 -1.342 1.00 98.62 87 ALA A CA 1
ATOM 679 C C . ALA A 1 87 ? 8.658 -2.077 -0.114 1.00 98.62 87 ALA A C 1
ATOM 681 O O . ALA A 1 87 ? 7.692 -1.925 0.633 1.00 98.62 87 ALA A O 1
ATOM 682 N N . LYS A 1 88 ? 9.588 -3.014 0.117 1.00 98.56 88 LYS A N 1
ATOM 683 C CA . LYS A 1 88 ? 9.556 -3.888 1.292 1.00 98.56 88 LYS A CA 1
ATOM 684 C C . LYS A 1 88 ? 9.779 -3.101 2.583 1.00 98.56 88 LYS A C 1
ATOM 686 O O . LYS A 1 88 ? 9.030 -3.298 3.537 1.00 98.56 88 LYS A O 1
ATOM 691 N N . ARG A 1 89 ? 10.789 -2.224 2.618 1.0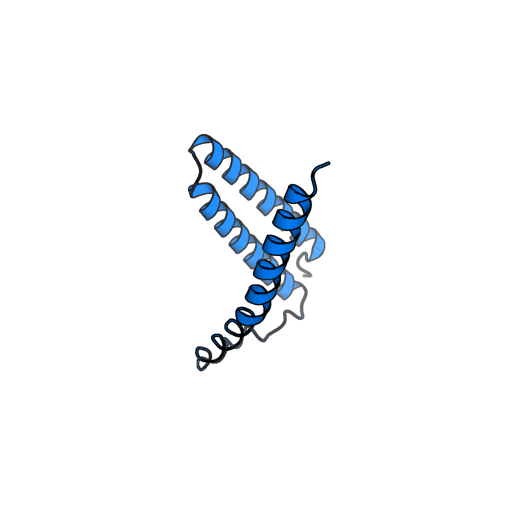0 98.62 89 ARG A N 1
ATOM 692 C CA . ARG A 1 89 ? 11.073 -1.375 3.785 1.00 98.62 89 ARG A CA 1
ATOM 693 C C . ARG A 1 89 ? 9.856 -0.526 4.138 1.00 98.62 89 ARG A C 1
ATOM 695 O O . ARG A 1 89 ? 9.472 -0.474 5.303 1.00 98.62 89 ARG A O 1
ATOM 702 N N . ASP A 1 90 ? 9.247 0.101 3.140 1.00 98.25 90 ASP A N 1
ATOM 703 C CA . ASP A 1 90 ? 8.112 0.997 3.339 1.00 98.25 90 ASP A CA 1
ATOM 704 C C . ASP A 1 90 ? 6.885 0.217 3.848 1.00 98.25 90 ASP A C 1
ATOM 706 O O . ASP A 1 90 ? 6.225 0.641 4.796 1.00 98.25 90 ASP A O 1
ATOM 710 N N . TYR A 1 91 ? 6.638 -0.985 3.312 1.00 98.25 91 TYR A N 1
ATOM 711 C CA . TYR A 1 91 ? 5.589 -1.883 3.807 1.00 98.25 91 TYR A CA 1
ATOM 712 C C . TYR A 1 91 ? 5.797 -2.294 5.275 1.00 98.25 91 TYR A C 1
ATOM 714 O O . TYR A 1 91 ? 4.865 -2.236 6.079 1.00 98.25 91 TYR A O 1
ATOM 722 N N . GLU A 1 92 ? 7.016 -2.691 5.649 1.00 98.12 92 GLU A N 1
ATOM 723 C CA . GLU A 1 92 ? 7.353 -3.073 7.027 1.00 98.12 92 GLU A CA 1
ATOM 724 C C . GLU A 1 92 ? 7.232 -1.888 7.995 1.00 98.12 92 GLU A C 1
ATOM 726 O O . GLU A 1 92 ? 6.720 -2.037 9.111 1.00 98.12 92 GLU A O 1
ATOM 731 N N . GLN A 1 93 ? 7.649 -0.698 7.559 1.00 98.12 93 GLN A N 1
ATOM 732 C CA . GLN A 1 93 ? 7.506 0.532 8.326 1.00 98.12 93 GLN A CA 1
ATOM 733 C C . GLN A 1 93 ? 6.031 0.872 8.570 1.00 98.12 93 GLN A C 1
ATOM 735 O O . GLN A 1 93 ? 5.650 1.127 9.714 1.00 98.12 93 GLN A O 1
ATOM 740 N N . GLU A 1 94 ? 5.187 0.835 7.539 1.00 97.62 94 GLU A N 1
ATOM 741 C CA . GLU A 1 94 ? 3.760 1.124 7.694 1.00 97.62 94 GLU A CA 1
ATOM 742 C C . GLU A 1 94 ? 3.042 0.070 8.540 1.00 97.62 94 GLU A C 1
ATOM 744 O O . GLU A 1 94 ? 2.198 0.427 9.358 1.00 97.62 94 GLU A O 1
ATOM 749 N N . LEU A 1 95 ? 3.412 -1.213 8.446 1.00 96.25 95 LEU A N 1
ATOM 750 C CA . LEU A 1 95 ? 2.883 -2.245 9.347 1.00 96.25 95 LEU A CA 1
ATOM 751 C C . LEU A 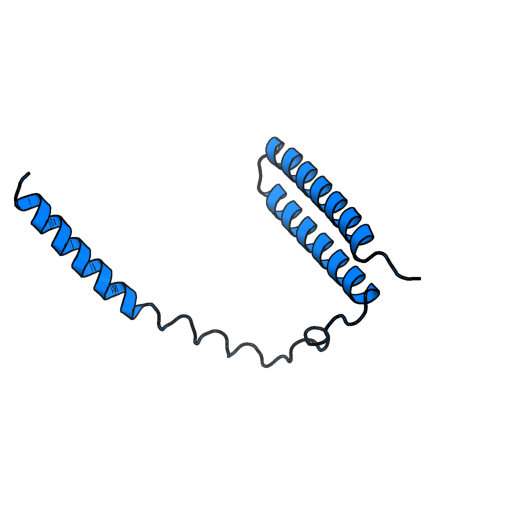1 95 ? 3.217 -1.963 10.816 1.00 96.25 95 LEU A C 1
ATOM 753 O O . LEU A 1 95 ? 2.362 -2.134 11.688 1.00 96.25 95 LEU A O 1
ATOM 757 N N . SER A 1 96 ? 4.447 -1.529 11.092 1.00 96.12 96 SER A N 1
ATOM 758 C CA . SER A 1 96 ? 4.879 -1.151 12.440 1.00 96.12 96 SER A CA 1
ATOM 759 C C . SER A 1 96 ? 4.096 0.059 12.953 1.00 96.12 96 SER A C 1
ATOM 761 O O . SER A 1 96 ? 3.517 0.020 14.042 1.00 96.12 96 SER A O 1
ATOM 763 N N . LEU A 1 97 ? 3.990 1.110 12.133 1.00 95.62 97 LEU A N 1
ATOM 764 C CA . LEU A 1 97 ? 3.214 2.302 12.467 1.00 95.62 97 LEU A CA 1
ATOM 765 C C . LEU A 1 97 ? 1.730 1.982 12.660 1.00 95.62 97 LEU A C 1
ATOM 767 O O . LEU A 1 97 ? 1.099 2.548 13.548 1.00 95.62 97 LEU A O 1
ATOM 771 N N . LEU A 1 98 ? 1.173 1.072 11.865 1.00 94.75 98 LEU A N 1
ATOM 772 C CA . LEU A 1 98 ? -0.208 0.627 11.988 1.00 94.75 98 LEU A CA 1
ATOM 773 C C . LEU A 1 98 ? -0.439 -0.132 13.298 1.00 94.75 98 LEU A C 1
ATOM 775 O O . LEU A 1 98 ? -1.433 0.116 13.976 1.00 94.75 98 LEU A O 1
ATOM 779 N N . GLY A 1 99 ? 0.491 -1.007 13.687 1.00 91.81 99 GLY A N 1
ATOM 780 C CA . GLY A 1 99 ? 0.465 -1.678 14.987 1.00 91.81 99 GLY A CA 1
ATOM 781 C C . GLY A 1 99 ? 0.584 -0.707 16.163 1.00 91.81 99 GLY A C 1
ATOM 782 O O . GLY A 1 99 ? -0.055 -0.913 17.187 1.00 91.81 99 GLY A O 1
ATOM 783 N N . PHE A 1 100 ? 1.343 0.378 16.015 1.00 92.06 100 PHE A N 1
ATOM 784 C CA . PHE A 1 100 ? 1.412 1.433 17.025 1.00 92.06 100 PHE A CA 1
ATOM 785 C C . PHE A 1 100 ? 0.126 2.278 17.089 1.00 92.06 100 PHE A C 1
ATOM 787 O O . PHE A 1 100 ? -0.320 2.625 18.179 1.00 92.06 100 PHE A O 1
ATOM 794 N N . ARG A 1 101 ? -0.483 2.600 15.937 1.00 91.94 101 ARG A N 1
ATOM 795 C CA . ARG A 1 101 ? -1.686 3.451 15.840 1.00 91.94 101 ARG A CA 1
ATOM 796 C C . ARG A 1 101 ? -2.970 2.732 16.259 1.00 91.94 101 ARG A C 1
ATOM 798 O O . ARG A 1 101 ? -3.783 3.318 16.962 1.00 91.94 101 ARG A O 1
ATOM 805 N N . LEU A 1 102 ? -3.159 1.502 15.785 1.00 91.50 102 LEU A N 1
ATOM 806 C CA . LEU A 1 102 ? -4.413 0.740 15.873 1.00 91.50 102 LEU A CA 1
ATOM 807 C C . LEU A 1 102 ? -4.198 -0.667 16.451 1.00 91.50 102 LEU A C 1
ATOM 809 O O . LEU A 1 102 ? -4.997 -1.561 16.188 1.00 91.50 102 LEU A O 1
ATOM 813 N N . GLY A 1 103 ? -3.082 -0.898 17.154 1.00 79.31 103 GLY A N 1
ATOM 814 C CA . GLY A 1 103 ? -2.714 -2.216 17.674 1.00 79.31 103 GLY A CA 1
ATOM 815 C C . GLY A 1 103 ? -3.883 -2.908 18.380 1.00 79.31 103 GLY A C 1
ATOM 816 O O . GLY A 1 103 ? -4.662 -2.228 19.047 1.00 79.31 103 GLY A O 1
ATOM 817 N N . PRO A 1 104 ? -4.025 -4.238 18.224 1.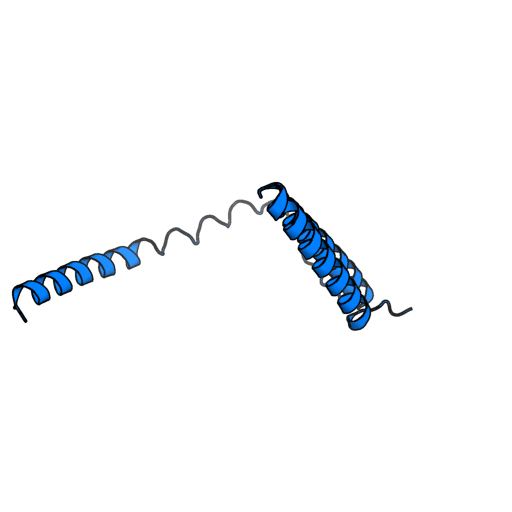00 62.47 104 PRO A N 1
ATOM 818 C CA . PRO A 1 104 ? -5.240 -4.943 18.610 1.00 62.47 104 PRO A CA 1
ATOM 819 C C . PRO A 1 104 ? -5.535 -4.705 20.089 1.00 62.47 104 PRO A C 1
ATOM 821 O O . PRO A 1 104 ? -4.714 -5.037 20.953 1.00 62.47 104 PRO A O 1
ATOM 824 N N . THR A 1 105 ? -6.700 -4.125 20.377 1.00 58.38 105 THR A N 1
ATOM 825 C CA . THR A 1 105 ? -7.218 -4.128 21.737 1.00 58.38 105 THR A CA 1
ATOM 826 C C . THR A 1 105 ? -7.673 -5.557 22.026 1.00 58.38 105 THR A C 1
ATOM 828 O O . THR A 1 105 ? -8.285 -6.216 21.187 1.00 58.38 105 THR A O 1
ATOM 831 N N . LYS A 1 106 ? -7.192 -6.106 23.143 1.00 55.34 106 LYS A N 1
ATOM 832 C CA . LYS A 1 106 ? -7.438 -7.503 23.523 1.00 55.34 106 LYS A CA 1
ATOM 833 C C . LYS A 1 106 ? -8.913 -7.776 23.769 1.00 55.34 106 LYS A C 1
ATOM 835 O O . LYS A 1 106 ? -9.559 -6.902 24.387 1.00 55.34 106 LYS A O 1
#

Secondary structure (DSSP, 8-state):
--HHHHHHHHHHHHHHHHHHHHHTTSSSSTTTTS--SPPPTTTT----SHHHHHHHHHHHHHHHHHHHHHHHTTS-HHHHHHHHHHHHHHHHHHHHHHHHHHPPP-

Radius of gyration: 25.36 Å; chains: 1; bounding box: 47×53×59 Å

Foldseek 3Di:
DDPVVVVVVVVVVVVVVVPVVPPPPPPPPPPPPPPPPPDPPVVPDDDPALVSVLVVVLVVLVVVLVVQLVVLVVDDPVSSVVSNVVSVVVSVVVNVVSCVVSNDDD

pLDDT: mean 79.44, std 19.08, range [50.5, 98.69]

Sequence (106 aa):
MSSTQKKWLIERLSIVSLTISLFGAQCVYAQVRASEEADPARWSQEDTTIEQQYVTARKELAAAYQISLTDCAKLTAIDRQLCVNDAKRDYEQELSLLGFRLGPTK

Organism: NCBI:txid323426